Protein AF-A0A6I5NTJ2-F1 (afdb_monomer_lite)

Sequence (61 aa):
MPNYRRVYIPGSTVFLTWVTYCRTPLFHEPDNINLLRQAVQQTQQEAPFKIVAAAILPDHT

Secondary structure (DSSP, 8-state):
---PPPP--TT-------B-GGG--GGGSHHHHHHHHHHHHHHHHHS---------BTTB-

Structure (mmCIF, N/CA/C/O backbone):
data_AF-A0A6I5NTJ2-F1
#
_entry.id   AF-A0A6I5NTJ2-F1
#
loop_
_atom_site.group_PDB
_atom_site.id
_atom_site.type_symbol
_atom_site.label_atom_id
_atom_site.label_alt_id
_atom_site.label_comp_id
_atom_site.label_asym_id
_atom_site.label_entity_id
_atom_site.label_seq_id
_atom_site.pdbx_PDB_ins_code
_atom_site.Cartn_x
_atom_site.Cartn_y
_atom_site.Cartn_z
_atom_site.occupancy
_atom_site.B_iso_or_equiv
_atom_site.auth_seq_id
_atom_site.auth_comp_id
_atom_site.auth_asym_id
_atom_site.auth_atom_id
_atom_site.pdbx_PDB_model_num
ATOM 1 N N . MET A 1 1 ? -5.246 22.925 -7.887 1.00 77.50 1 MET A N 1
ATOM 2 C CA . MET A 1 1 ? -5.145 22.459 -6.486 1.00 77.50 1 MET A CA 1
ATOM 3 C C . MET A 1 1 ? -6.436 21.753 -6.122 1.00 77.50 1 MET A C 1
ATOM 5 O O . MET A 1 1 ? -7.488 22.324 -6.389 1.00 77.50 1 MET A O 1
ATOM 9 N N . PRO A 1 2 ? -6.393 20.531 -5.579 1.00 88.00 2 PRO A N 1
ATOM 10 C CA . PRO A 1 2 ? -7.607 19.886 -5.102 1.00 88.00 2 PRO A CA 1
ATOM 11 C C . PRO A 1 2 ? -8.095 20.507 -3.783 1.00 88.00 2 PRO A C 1
ATOM 13 O O . PRO A 1 2 ? -7.283 20.938 -2.969 1.00 88.00 2 PRO A O 1
ATOM 16 N N . ASN A 1 3 ? -9.412 20.502 -3.560 1.00 95.38 3 ASN A N 1
ATOM 17 C CA . ASN A 1 3 ? -10.060 20.983 -2.332 1.00 95.38 3 ASN A CA 1
ATOM 18 C C . ASN A 1 3 ? -10.715 19.816 -1.567 1.00 95.38 3 ASN A C 1
ATOM 20 O O . ASN A 1 3 ? -11.921 19.795 -1.325 1.00 95.38 3 ASN A O 1
ATOM 24 N N . TYR A 1 4 ? -9.929 18.774 -1.280 1.00 95.31 4 TYR A N 1
ATOM 25 C CA . TYR A 1 4 ? -10.427 17.590 -0.583 1.00 95.31 4 TYR A CA 1
ATOM 26 C C . TYR A 1 4 ? -10.662 17.891 0.899 1.00 95.31 4 TYR A C 1
ATOM 28 O O . TYR A 1 4 ? -9.758 18.347 1.597 1.00 95.31 4 TYR A O 1
ATOM 36 N N . ARG A 1 5 ? -11.845 17.537 1.410 1.00 95.50 5 ARG A N 1
ATOM 37 C CA . ARG A 1 5 ? -12.123 17.503 2.849 1.00 95.50 5 ARG A CA 1
ATOM 38 C C . ARG A 1 5 ? -11.936 16.081 3.367 1.00 95.50 5 ARG A C 1
ATOM 40 O O . ARG A 1 5 ? -12.618 15.163 2.921 1.00 95.50 5 ARG A O 1
ATOM 47 N N . ARG A 1 6 ? -11.020 15.895 4.318 1.00 96.12 6 ARG A N 1
ATOM 48 C CA . ARG A 1 6 ? -10.836 14.606 4.996 1.00 96.12 6 ARG A CA 1
ATOM 49 C C . ARG A 1 6 ? -11.999 14.350 5.955 1.00 96.12 6 ARG A C 1
ATOM 51 O O . ARG A 1 6 ? -12.430 15.252 6.671 1.00 96.12 6 ARG A O 1
ATOM 58 N N . VAL A 1 7 ? -12.501 13.120 5.946 1.00 96.19 7 VAL A N 1
ATOM 59 C CA . VAL A 1 7 ? -13.564 12.658 6.842 1.00 96.19 7 VAL A CA 1
ATOM 60 C C . VAL A 1 7 ? -12.909 11.885 7.981 1.00 96.19 7 VAL A C 1
ATOM 62 O O . VAL A 1 7 ? -12.263 10.869 7.739 1.00 96.19 7 VAL A O 1
ATOM 65 N N . TYR A 1 8 ? -13.058 12.379 9.209 1.00 96.06 8 TYR A N 1
ATOM 66 C CA . TYR A 1 8 ? -12.481 11.772 10.408 1.00 96.06 8 TYR A CA 1
ATOM 67 C C . TYR A 1 8 ? -13.595 11.185 11.269 1.00 96.06 8 TYR A C 1
ATOM 69 O O . TYR A 1 8 ? -14.290 11.911 11.975 1.00 96.06 8 TYR A O 1
ATOM 77 N N . ILE A 1 9 ? -13.774 9.867 11.182 1.00 97.50 9 ILE A N 1
ATOM 78 C CA . ILE A 1 9 ? -14.745 9.117 11.984 1.00 97.50 9 ILE A CA 1
ATOM 79 C C . ILE A 1 9 ? -13.977 8.024 12.743 1.00 97.50 9 ILE A C 1
ATOM 81 O O . ILE A 1 9 ? -13.373 7.161 12.096 1.00 97.50 9 ILE A O 1
ATOM 85 N N . PRO A 1 10 ? -13.969 8.033 14.089 1.00 96.56 10 PRO A N 1
ATOM 86 C CA . PRO A 1 10 ? -13.311 6.998 14.883 1.00 96.56 10 PRO A CA 1
ATOM 87 C C . PRO A 1 10 ? -13.809 5.591 14.529 1.00 96.56 10 PRO A C 1
ATOM 89 O O . PRO A 1 10 ? -15.009 5.370 14.392 1.00 96.56 10 PRO A O 1
ATOM 92 N N . GLY A 1 11 ? -12.885 4.642 14.359 1.00 95.81 11 GLY A N 1
ATOM 93 C CA . GLY A 1 11 ? -13.207 3.246 14.032 1.00 95.81 11 GLY A CA 1
ATOM 94 C C . GLY A 1 11 ? -13.702 2.997 12.600 1.00 95.81 11 GLY A C 1
ATOM 95 O O . GLY A 1 11 ? -14.042 1.863 12.268 1.00 95.81 11 GLY A O 1
ATOM 96 N N . SER A 1 12 ? -13.749 4.022 11.742 1.00 97.19 12 SER A N 1
ATOM 97 C CA . SER A 1 12 ? -14.140 3.850 10.338 1.00 97.19 12 SER A CA 1
ATOM 98 C C . SER A 1 12 ? -13.093 3.078 9.528 1.00 97.19 12 SER A C 1
ATOM 100 O O . SER A 1 12 ? -11.900 3.093 9.827 1.00 97.19 12 SER A O 1
ATOM 102 N N . THR A 1 13 ? -13.553 2.398 8.475 1.00 97.56 13 THR A N 1
ATOM 103 C CA . THR A 1 13 ? -12.685 1.792 7.456 1.00 97.56 13 THR 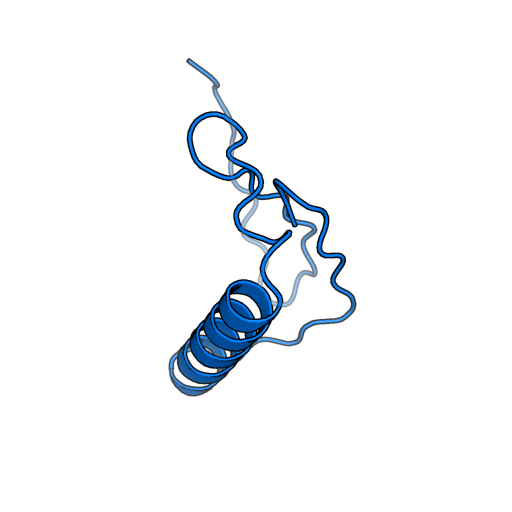A CA 1
ATOM 104 C C . THR A 1 13 ? -12.567 2.749 6.277 1.00 97.56 13 THR A C 1
ATOM 106 O O . THR A 1 13 ? -13.573 3.289 5.818 1.00 97.56 13 THR A O 1
ATOM 109 N N . VAL A 1 14 ? -11.348 2.947 5.778 1.00 97.12 14 VAL A N 1
ATOM 110 C CA . VAL A 1 14 ? -11.065 3.823 4.636 1.00 97.12 14 VAL A CA 1
ATOM 111 C C . VAL A 1 14 ? -10.352 3.055 3.528 1.00 97.12 14 VAL A C 1
ATOM 113 O O . VAL A 1 14 ? -9.606 2.117 3.796 1.00 97.12 14 VAL A O 1
ATOM 116 N N . PHE A 1 15 ? -10.575 3.477 2.285 1.00 97.44 15 PHE A N 1
ATOM 117 C CA . PHE A 1 15 ? -9.822 3.024 1.119 1.00 97.44 15 PHE A CA 1
ATOM 118 C C . PHE A 1 15 ? -8.835 4.121 0.716 1.00 97.44 15 PHE A C 1
A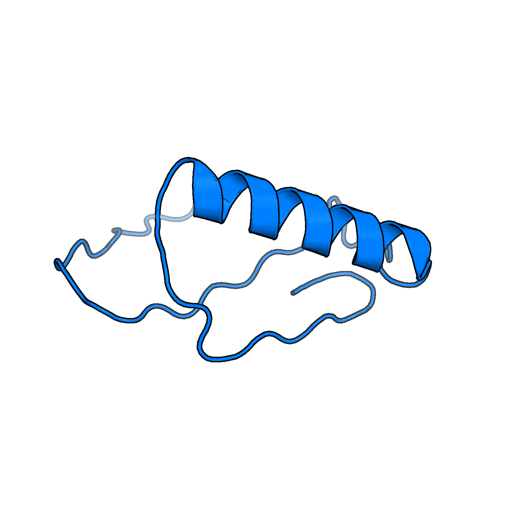TOM 120 O O . PHE A 1 15 ? -9.211 5.292 0.621 1.00 97.44 15 PHE A O 1
ATOM 127 N N . LEU A 1 16 ? -7.575 3.748 0.509 1.00 96.50 16 LEU A N 1
ATOM 128 C CA . LEU A 1 16 ? -6.496 4.655 0.133 1.00 96.50 16 LEU A CA 1
ATOM 129 C C . LEU A 1 16 ? -5.855 4.154 -1.158 1.00 96.50 16 LEU A C 1
ATOM 131 O O . LEU A 1 16 ? -5.785 2.951 -1.386 1.00 96.50 16 LEU A O 1
ATOM 135 N N . THR A 1 17 ? -5.373 5.090 -1.970 1.00 97.00 17 THR A N 1
ATOM 136 C CA . THR A 1 17 ? -4.558 4.800 -3.151 1.00 97.00 17 THR A CA 1
ATOM 137 C C . THR A 1 17 ? -3.347 5.712 -3.131 1.00 97.00 17 THR A C 1
ATOM 139 O O . THR A 1 17 ? -3.490 6.931 -2.970 1.00 97.00 17 THR A O 1
ATOM 142 N N . TRP A 1 18 ? -2.166 5.134 -3.319 1.00 97.12 18 TRP A N 1
ATOM 143 C CA . TRP A 1 18 ? -0.915 5.876 -3.435 1.00 97.12 18 TRP A CA 1
ATOM 144 C C . TRP A 1 18 ? -0.238 5.559 -4.754 1.00 97.12 18 TRP A C 1
ATOM 146 O O . TRP A 1 18 ? -0.093 4.401 -5.120 1.00 97.12 18 TRP A O 1
ATOM 156 N N . VAL A 1 19 ? 0.202 6.604 -5.449 1.00 97.94 19 VAL A N 1
ATOM 157 C CA . VAL A 1 19 ? 0.990 6.493 -6.679 1.00 97.94 19 VAL A CA 1
ATOM 158 C C . VAL A 1 19 ? 2.443 6.819 -6.371 1.00 97.94 19 VAL A C 1
ATOM 160 O O . VAL A 1 19 ? 2.729 7.738 -5.599 1.00 97.94 19 VAL A O 1
ATOM 163 N N . THR A 1 20 ? 3.367 6.082 -6.975 1.00 98.06 20 THR A N 1
ATOM 164 C CA . THR A 1 20 ? 4.793 6.397 -6.896 1.00 98.06 20 THR A CA 1
ATOM 165 C C . THR A 1 20 ? 5.090 7.725 -7.597 1.00 98.06 20 THR A C 1
ATOM 167 O O . THR A 1 20 ? 4.335 8.205 -8.454 1.00 98.06 20 THR A O 1
ATOM 170 N N . TYR A 1 21 ? 6.217 8.345 -7.242 1.00 97.88 21 TYR A N 1
ATOM 171 C CA . TYR A 1 21 ? 6.647 9.587 -7.877 1.00 97.88 21 TYR A CA 1
ATOM 172 C C . TYR A 1 21 ? 6.800 9.396 -9.391 1.00 97.88 21 TYR A C 1
ATOM 174 O O . TYR A 1 21 ? 7.452 8.453 -9.849 1.00 97.88 21 TYR A O 1
ATOM 182 N N . CYS A 1 22 ? 6.158 10.278 -10.162 1.00 97.50 22 CYS A N 1
ATOM 183 C CA . CYS A 1 22 ? 6.093 10.207 -11.623 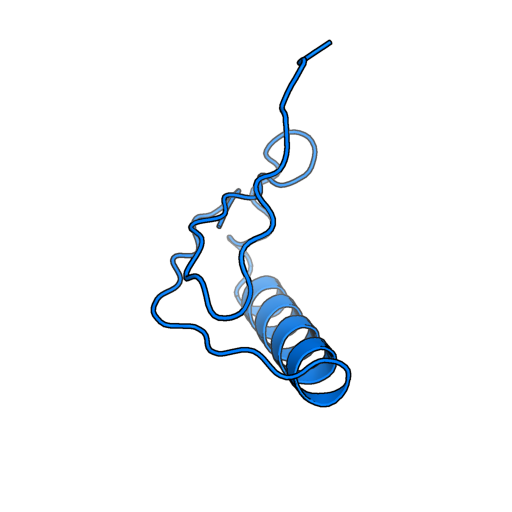1.00 97.50 22 CYS A CA 1
ATOM 184 C C . CYS A 1 22 ? 5.656 8.837 -12.176 1.00 97.50 22 CYS A C 1
ATOM 186 O O . CYS A 1 22 ? 6.013 8.508 -13.303 1.00 97.50 22 CYS A O 1
ATOM 188 N N . ARG A 1 23 ? 4.888 8.044 -11.406 1.00 97.50 23 ARG A N 1
ATOM 189 C CA . ARG A 1 23 ? 4.479 6.677 -11.780 1.00 97.50 23 ARG A CA 1
ATOM 190 C C . ARG A 1 23 ? 5.656 5.754 -12.111 1.00 97.50 23 ARG A C 1
ATOM 192 O O . ARG A 1 23 ? 5.559 4.870 -12.957 1.00 97.50 23 ARG A O 1
ATOM 199 N N . THR A 1 24 ? 6.791 5.961 -11.448 1.00 98.12 24 THR A N 1
ATOM 200 C CA . THR A 1 24 ? 7.947 5.068 -11.578 1.00 98.12 24 THR A CA 1
ATOM 201 C C . THR A 1 24 ? 7.547 3.671 -11.082 1.00 98.12 24 THR A C 1
ATOM 203 O O . THR A 1 24 ? 7.031 3.581 -9.965 1.00 98.12 24 THR A O 1
ATOM 206 N N . PRO A 1 25 ? 7.765 2.580 -11.839 1.00 98.00 25 PRO A N 1
ATOM 207 C CA . PRO A 1 25 ? 7.291 1.245 -11.474 1.00 98.00 25 PRO A CA 1
ATOM 208 C C . PRO A 1 25 ? 8.167 0.602 -10.382 1.00 98.00 25 PRO A C 1
ATOM 210 O O . PRO A 1 25 ? 8.775 -0.446 -10.582 1.00 98.00 25 PRO A O 1
ATOM 213 N N . LEU A 1 26 ? 8.275 1.251 -9.219 1.00 97.88 26 LEU A N 1
ATOM 214 C CA . LEU A 1 26 ? 9.145 0.836 -8.116 1.00 97.88 26 LEU A CA 1
ATOM 215 C C . LEU A 1 26 ? 8.809 -0.574 -7.620 1.00 97.88 26 LEU A C 1
ATOM 217 O O . LEU A 1 26 ? 9.706 -1.298 -7.205 1.00 97.88 26 LEU A O 1
ATOM 221 N N . PHE A 1 27 ? 7.546 -0.987 -7.702 1.00 97.88 27 PHE A N 1
ATOM 222 C CA . PHE A 1 27 ? 7.089 -2.294 -7.240 1.00 97.88 27 PHE A CA 1
ATOM 223 C C . PHE A 1 27 ? 7.228 -3.403 -8.297 1.00 97.88 27 PHE A C 1
ATOM 225 O O . PHE A 1 27 ? 6.766 -4.515 -8.061 1.00 97.88 27 PHE A O 1
ATOM 232 N N . HIS A 1 28 ? 7.873 -3.145 -9.447 1.00 97.00 28 HIS A N 1
ATOM 233 C CA . HIS A 1 28 ? 8.382 -4.233 -10.300 1.00 97.00 28 HIS A CA 1
ATOM 234 C C . HIS A 1 28 ? 9.472 -5.042 -9.598 1.00 97.00 28 HIS A C 1
ATOM 236 O O . HIS A 1 28 ? 9.579 -6.241 -9.838 1.00 97.00 28 HIS A O 1
ATOM 242 N N . GLU A 1 29 ? 10.267 -4.390 -8.749 1.00 97.31 29 GLU A N 1
ATOM 243 C CA . GLU A 1 29 ? 11.314 -5.042 -7.974 1.00 97.31 29 GLU A CA 1
ATOM 244 C C . GLU A 1 29 ? 10.703 -5.669 -6.707 1.00 97.31 29 GLU A C 1
ATOM 246 O O . GLU A 1 29 ? 10.181 -4.932 -5.858 1.00 97.31 29 GLU A O 1
ATOM 251 N N . PRO A 1 30 ? 10.751 -7.003 -6.530 1.00 96.69 30 PRO A N 1
ATOM 252 C CA . PRO A 1 30 ? 10.169 -7.664 -5.361 1.00 96.69 30 PRO A CA 1
ATOM 253 C C . PRO A 1 30 ? 10.750 -7.179 -4.027 1.00 96.69 30 PRO A C 1
ATOM 255 O O . PRO A 1 30 ? 10.033 -7.137 -3.023 1.00 96.69 30 PRO A O 1
ATOM 258 N N . ASP A 1 31 ? 12.013 -6.751 -4.009 1.00 98.25 31 ASP A N 1
ATOM 259 C CA . ASP A 1 31 ? 12.643 -6.205 -2.805 1.00 98.25 31 ASP A CA 1
ATOM 260 C C . ASP A 1 31 ? 11.964 -4.914 -2.332 1.00 98.25 31 ASP A C 1
ATOM 262 O O . ASP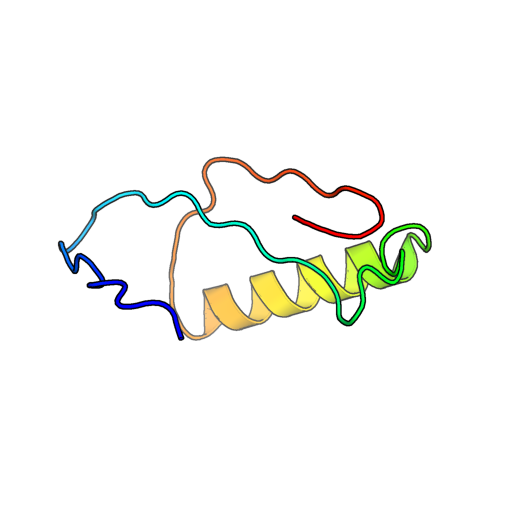 A 1 31 ? 11.758 -4.727 -1.132 1.00 98.25 31 ASP A O 1
ATOM 266 N N . ASN A 1 32 ? 11.483 -4.072 -3.252 1.00 98.12 32 ASN A N 1
ATOM 267 C CA . ASN A 1 32 ? 10.735 -2.865 -2.893 1.00 98.12 32 ASN A CA 1
ATOM 268 C C . ASN A 1 32 ? 9.363 -3.191 -2.282 1.00 98.12 32 ASN A C 1
ATOM 270 O O . ASN A 1 32 ? 8.886 -2.466 -1.407 1.00 98.12 32 ASN A O 1
ATOM 274 N N . ILE A 1 33 ? 8.741 -4.306 -2.680 1.00 98.00 33 ILE A N 1
ATOM 275 C CA . ILE A 1 33 ? 7.515 -4.806 -2.039 1.00 98.00 33 ILE A CA 1
ATOM 276 C C . ILE A 1 33 ? 7.812 -5.251 -0.601 1.00 98.00 33 ILE A C 1
ATOM 278 O O . ILE A 1 33 ? 7.023 -4.983 0.309 1.00 98.00 33 ILE A O 1
ATOM 282 N N . ASN A 1 34 ? 8.950 -5.909 -0.370 1.00 98.19 34 ASN A N 1
ATOM 283 C CA . ASN A 1 34 ? 9.362 -6.324 0.971 1.00 98.19 34 ASN A CA 1
ATOM 284 C C . ASN A 1 34 ? 9.664 -5.119 1.871 1.00 98.19 34 ASN A C 1
ATOM 286 O O . ASN A 1 34 ? 9.202 -5.092 3.013 1.00 98.19 34 ASN A O 1
ATOM 290 N N . LEU A 1 35 ? 10.342 -4.096 1.344 1.00 98.38 35 LEU A N 1
ATOM 291 C CA . LEU A 1 35 ? 10.579 -2.835 2.054 1.00 98.38 35 LEU A CA 1
ATOM 292 C C . LEU A 1 35 ? 9.265 -2.136 2.430 1.00 98.38 35 LEU A C 1
ATOM 294 O O . LEU A 1 35 ? 9.102 -1.713 3.574 1.00 98.38 35 LEU A O 1
ATOM 298 N N . LEU A 1 36 ? 8.288 -2.080 1.515 1.00 97.69 36 LEU A N 1
ATOM 299 C CA . LEU A 1 36 ? 6.960 -1.533 1.812 1.00 97.69 36 LEU A CA 1
ATOM 300 C C . LEU A 1 36 ? 6.273 -2.302 2.950 1.00 97.69 36 LEU A C 1
ATOM 302 O O . LEU A 1 36 ? 5.729 -1.691 3.868 1.00 97.69 36 LEU A O 1
ATOM 306 N N . ARG A 1 37 ? 6.309 -3.640 2.921 1.00 97.31 37 ARG A N 1
ATOM 307 C CA . ARG A 1 37 ? 5.716 -4.474 3.981 1.00 97.31 37 ARG A CA 1
ATOM 308 C C . ARG A 1 37 ? 6.374 -4.231 5.337 1.00 97.31 37 ARG A C 1
ATOM 310 O O . ARG A 1 37 ? 5.659 -4.128 6.329 1.00 97.31 37 ARG A O 1
ATOM 317 N N . GLN A 1 38 ? 7.700 -4.119 5.379 1.00 98.44 38 GLN A N 1
ATOM 318 C CA . GLN A 1 38 ? 8.439 -3.817 6.607 1.00 98.44 38 GLN A CA 1
ATOM 319 C C . GLN A 1 38 ? 8.062 -2.439 7.160 1.00 98.44 38 GLN A C 1
ATOM 321 O O . GLN A 1 38 ? 7.747 -2.324 8.342 1.00 98.44 38 GLN A O 1
ATOM 326 N N . ALA A 1 39 ? 8.008 -1.416 6.302 1.00 98.12 39 ALA A N 1
ATOM 327 C CA . ALA A 1 39 ? 7.601 -0.071 6.699 1.00 98.12 39 ALA A CA 1
ATOM 328 C C . ALA A 1 39 ? 6.171 -0.052 7.266 1.00 98.12 39 ALA A C 1
ATOM 330 O O . ALA A 1 39 ? 5.935 0.512 8.332 1.00 98.12 39 ALA A O 1
ATOM 331 N N . VAL A 1 40 ? 5.226 -0.733 6.607 1.00 97.62 40 VAL A N 1
ATOM 332 C CA . VAL A 1 40 ? 3.842 -0.865 7.087 1.00 97.62 40 VAL A CA 1
ATOM 333 C C . VAL A 1 40 ? 3.786 -1.568 8.445 1.00 97.62 40 VAL A C 1
ATOM 335 O O . VAL A 1 40 ? 3.090 -1.092 9.339 1.00 97.62 40 VAL A O 1
ATOM 338 N N . GLN A 1 41 ? 4.531 -2.663 8.627 1.00 98.12 41 GLN A N 1
ATOM 339 C CA . GLN A 1 41 ? 4.595 -3.378 9.907 1.00 98.12 41 GLN A CA 1
ATOM 340 C C . GLN A 1 41 ? 5.152 -2.494 11.024 1.00 98.12 41 GLN A C 1
ATOM 342 O O . GLN A 1 41 ? 4.587 -2.476 12.116 1.00 98.12 41 GLN A O 1
ATOM 347 N N . GLN A 1 42 ? 6.216 -1.736 10.754 1.00 98.56 42 GLN A N 1
ATOM 348 C CA . GLN A 1 42 ? 6.769 -0.788 11.717 1.00 98.56 42 GLN A CA 1
ATOM 349 C C . GLN A 1 42 ? 5.737 0.289 12.082 1.00 98.56 42 GLN A C 1
ATOM 351 O O . GLN A 1 42 ? 5.478 0.521 13.261 1.00 98.56 42 GLN A O 1
ATOM 356 N N . THR A 1 43 ? 5.069 0.888 11.092 1.00 98.06 43 THR A N 1
ATOM 357 C CA . THR A 1 43 ? 4.030 1.896 11.354 1.00 98.06 43 THR A CA 1
ATOM 358 C C . THR A 1 43 ? 2.859 1.316 12.154 1.00 98.06 43 THR A C 1
ATOM 360 O O . THR A 1 43 ? 2.344 1.989 13.040 1.00 98.06 43 THR A O 1
ATOM 363 N N . GLN A 1 44 ? 2.454 0.064 11.906 1.00 98.00 44 GLN A N 1
ATOM 364 C CA . GLN A 1 44 ? 1.414 -0.610 12.698 1.00 98.00 44 GLN A CA 1
ATOM 365 C C . GLN A 1 44 ? 1.815 -0.830 14.163 1.00 98.00 44 GLN A C 1
ATOM 367 O O . GLN A 1 44 ? 0.936 -0.852 15.024 1.00 98.00 44 GLN A O 1
ATOM 372 N N . GLN A 1 45 ? 3.108 -1.006 14.459 1.00 98.12 45 GLN A N 1
ATOM 373 C CA . GLN A 1 45 ? 3.602 -1.118 15.837 1.00 98.12 45 GLN A CA 1
ATOM 374 C C . GLN A 1 45 ? 3.557 0.231 16.565 1.00 98.12 45 GLN A C 1
ATOM 376 O O . GLN A 1 45 ? 3.213 0.277 17.743 1.00 98.12 45 GLN A O 1
ATOM 381 N N . GLU A 1 46 ? 3.868 1.323 15.863 1.00 98.38 46 GLU A N 1
ATOM 382 C CA . GLU A 1 46 ? 3.857 2.688 16.409 1.00 98.38 46 GLU A CA 1
ATOM 383 C C . GLU A 1 46 ? 2.431 3.253 16.549 1.00 98.38 46 GLU A C 1
ATOM 385 O O . GLU A 1 46 ? 2.117 3.949 17.516 1.00 98.38 46 GLU A O 1
ATOM 390 N N . ALA A 1 47 ? 1.549 2.930 15.600 1.00 96.94 47 ALA A N 1
ATOM 391 C CA . ALA A 1 47 ? 0.155 3.351 15.559 1.00 96.94 47 ALA A CA 1
ATOM 392 C C . ALA A 1 47 ? -0.730 2.177 15.096 1.00 96.94 47 ALA A C 1
ATOM 394 O O . ALA A 1 47 ? -0.829 1.919 13.896 1.00 96.94 47 ALA A O 1
ATOM 395 N N . PRO A 1 48 ? -1.400 1.455 16.011 1.00 96.75 48 PRO A N 1
ATOM 396 C CA . PRO A 1 48 ? -2.171 0.267 15.656 1.00 96.75 48 PRO A CA 1
ATOM 397 C C . PRO A 1 48 ? -3.331 0.540 14.685 1.00 96.75 48 PRO A C 1
ATOM 399 O O . PRO A 1 48 ? -4.221 1.345 14.960 1.00 96.75 48 PRO A O 1
ATOM 402 N N . PHE A 1 49 ? -3.368 -0.199 13.573 1.00 97.06 49 PHE A N 1
ATOM 403 C CA . PHE A 1 49 ? -4.494 -0.241 12.632 1.00 97.06 49 PHE A CA 1
ATOM 404 C C . PHE A 1 49 ? -4.627 -1.621 11.973 1.00 97.06 49 PHE A C 1
ATOM 406 O O . PHE A 1 49 ? -3.679 -2.407 11.934 1.00 97.06 49 PHE A O 1
ATOM 413 N N . LYS A 1 50 ? -5.808 -1.915 11.413 1.00 97.75 50 LYS A N 1
ATOM 414 C CA . LYS A 1 50 ? -6.102 -3.179 10.720 1.00 97.75 50 LYS A CA 1
ATOM 415 C C . LYS A 1 50 ? -6.107 -2.989 9.204 1.00 97.75 50 LYS A C 1
ATOM 417 O O . LYS A 1 50 ? -6.844 -2.153 8.691 1.00 97.75 50 LYS A O 1
ATOM 422 N N . ILE A 1 51 ? -5.351 -3.823 8.492 1.00 97.19 51 ILE A N 1
ATOM 423 C CA . ILE A 1 51 ? -5.415 -3.928 7.028 1.00 97.19 51 ILE A CA 1
ATOM 424 C C . ILE A 1 51 ? -6.440 -5.006 6.680 1.00 97.19 51 ILE A C 1
ATOM 426 O O . ILE A 1 51 ? -6.279 -6.163 7.061 1.00 97.19 51 ILE A O 1
ATOM 430 N N . VAL A 1 52 ? -7.514 -4.617 5.992 1.00 98.06 52 VAL A N 1
ATOM 431 C CA . VAL A 1 52 ? -8.558 -5.551 5.533 1.00 98.06 52 VAL A CA 1
ATOM 432 C C . VAL A 1 52 ? -8.168 -6.186 4.198 1.00 98.06 52 VAL A C 1
ATOM 434 O O . VAL A 1 52 ? -8.353 -7.383 4.010 1.00 98.06 52 VAL A O 1
ATOM 437 N N . ALA A 1 53 ? -7.609 -5.388 3.290 1.00 97.38 53 ALA A N 1
ATOM 438 C CA . ALA A 1 53 ? -7.110 -5.813 1.991 1.00 97.38 53 ALA A CA 1
ATOM 439 C C . ALA A 1 53 ? -6.023 -4.839 1.514 1.00 97.38 53 ALA A C 1
ATOM 441 O O . ALA A 1 53 ? -6.004 -3.681 1.935 1.00 97.38 53 ALA A O 1
ATOM 442 N N . ALA A 1 54 ? -5.145 -5.308 0.630 1.00 97.19 54 ALA A N 1
ATOM 443 C CA . ALA A 1 54 ? -4.159 -4.487 -0.060 1.00 97.19 54 ALA A CA 1
ATOM 444 C C . ALA A 1 54 ? -3.913 -5.054 -1.464 1.00 97.19 54 ALA A C 1
ATOM 446 O O . ALA A 1 54 ? -3.894 -6.273 -1.643 1.00 97.19 54 ALA A O 1
ATOM 447 N N . ALA A 1 55 ? -3.703 -4.170 -2.435 1.00 97.19 55 ALA A N 1
ATOM 448 C CA . ALA A 1 55 ? -3.207 -4.506 -3.760 1.00 97.19 55 ALA A CA 1
ATOM 449 C C . ALA A 1 55 ? -1.885 -3.764 -3.975 1.00 97.19 55 ALA A C 1
ATOM 451 O O . ALA A 1 55 ? -1.688 -2.676 -3.444 1.00 97.19 55 ALA A O 1
ATOM 452 N N . ILE A 1 56 ? -0.961 -4.376 -4.710 1.00 97.81 56 ILE A N 1
ATOM 453 C CA . ILE A 1 56 ? 0.290 -3.732 -5.103 1.00 97.81 56 ILE A CA 1
ATOM 454 C C . ILE A 1 56 ? 0.430 -3.944 -6.603 1.00 97.81 56 ILE A C 1
ATOM 456 O O . ILE A 1 56 ? 0.498 -5.079 -7.075 1.00 97.81 56 ILE A O 1
ATOM 460 N N . LEU A 1 57 ? 0.418 -2.839 -7.335 1.00 98.00 57 LEU A N 1
ATOM 461 C CA . LEU A 1 57 ? 0.665 -2.756 -8.765 1.00 98.00 57 LEU A CA 1
ATOM 462 C C . LEU A 1 57 ? 2.054 -2.142 -8.988 1.00 98.00 57 LEU A C 1
ATOM 46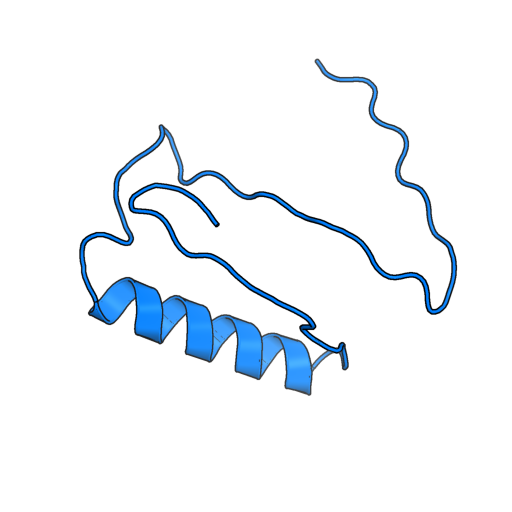4 O O . LEU A 1 57 ? 2.601 -1.539 -8.070 1.00 98.00 57 LEU A O 1
ATOM 468 N N . PRO A 1 58 ? 2.641 -2.263 -10.191 1.00 98.19 58 PRO A N 1
ATOM 469 C CA . PRO A 1 58 ? 3.977 -1.748 -10.495 1.00 98.19 58 PRO A CA 1
ATOM 470 C C . PRO A 1 58 ? 4.298 -0.339 -9.975 1.00 98.19 58 PRO A C 1
ATOM 472 O O . PRO A 1 58 ? 5.379 -0.114 -9.434 1.00 98.19 58 PRO A O 1
ATOM 475 N N . ASP A 1 59 ? 3.373 0.608 -10.129 1.00 98.19 59 ASP A N 1
ATOM 476 C CA . ASP A 1 59 ? 3.554 2.037 -9.842 1.00 98.19 59 ASP A CA 1
ATOM 477 C C . ASP A 1 59 ? 2.579 2.585 -8.782 1.00 98.19 59 ASP A C 1
ATOM 479 O O . ASP A 1 59 ? 2.542 3.796 -8.548 1.00 98.19 59 ASP A O 1
ATOM 483 N N . HIS A 1 60 ? 1.764 1.736 -8.148 1.00 97.81 60 HIS A N 1
ATOM 484 C CA . HIS A 1 60 ? 0.800 2.170 -7.137 1.00 97.81 60 HIS A CA 1
ATOM 485 C C . HIS A 1 60 ? 0.313 1.034 -6.234 1.00 97.81 60 HIS A C 1
ATOM 487 O O . HIS A 1 60 ? 0.481 -0.145 -6.534 1.00 97.81 60 HIS A 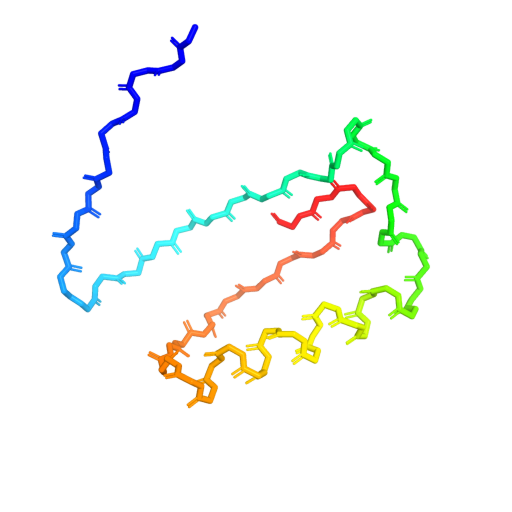O 1
ATOM 493 N N . THR A 1 61 ? -0.326 1.415 -5.133 1.00 95.31 61 THR A N 1
ATOM 494 C CA . THR A 1 61 ? -1.031 0.522 -4.202 1.00 95.31 61 THR A CA 1
ATOM 495 C C . THR A 1 61 ? -2.473 0.963 -4.047 1.00 95.31 61 THR A C 1
ATOM 497 O O . THR A 1 61 ? -2.657 2.203 -3.929 1.00 95.31 61 THR A O 1
#

pLDDT: mean 96.91, std 2.89, range [77.5, 98.56]

Foldseek 3Di:
DDPDDDDDDPPDDDDDKDFADVLQQQVVDVVSVVVVVVVVVVVCVVPPDDDPDDDDGRGMD

Radius of gyration: 13.73 Å; chains: 1; bounding box: 27×30×28 Å